Protein AF-A0A9W6WET8-F1 (afdb_monomer_lite)

pLDDT: mean 75.88, std 8.68, range [56.0, 91.88]

InterPro domains:
  IPR004841 Amino acid permease/SLC12A domain [PF00324] (2-51)
  IPR050524 Amino-acid permease-like [PTHR43341] (1-96)

Organism: Candida boidinii (NCBI:txid5477)

Secondary structure (DSSP, 8-state):
-HHHHHHHHHHHHS-TTS---HHHHHHHHTHHHHHHHHHHHHHHHH----SS--GGGS--STT-----HHHHHHHHHHHHHHHHHS-HHHHHHHHH-

Sequence (97 aa):
MVLILIAQFWVALFPIGGKPDPSTFFQAYLTVPVMIVFYILYFAIFREFKLLKRAEEIDITTDRRQFDIDLLEQEIAEEKALFASKPFYYRFYRLWC

Foldseek 3Di:
DVVVVVVQLVCLQDPVPDDGDPVSSCVSPVVVVVVVVVVVVCCVVVVCPPPDDPPVNDPPPPPDPPPPVVVVVVVVVVVVVVVVPDDPVVVVVVVVD

Radius of gyration: 30.79 Å; chains: 1; bounding box: 55×51×67 Å

Structure (mmCIF, N/CA/C/O backbone):
data_AF-A0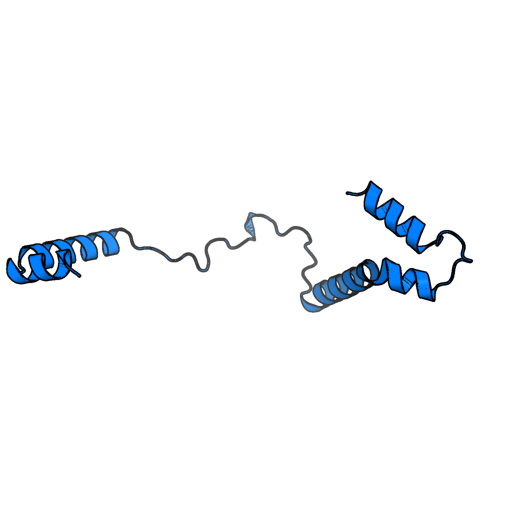A9W6WET8-F1
#
_entry.id   AF-A0A9W6WET8-F1
#
loop_
_atom_site.group_PDB
_atom_site.id
_atom_site.type_symbol
_atom_site.label_atom_id
_atom_site.label_alt_id
_atom_site.label_comp_id
_atom_site.label_asym_id
_atom_site.label_entity_id
_atom_site.label_seq_id
_atom_site.pdbx_PDB_ins_code
_atom_site.Cartn_x
_atom_site.Cartn_y
_atom_site.Cartn_z
_atom_site.occupancy
_atom_site.B_iso_or_equiv
_atom_site.auth_seq_id
_atom_site.auth_comp_id
_atom_site.auth_asym_id
_atom_site.auth_atom_id
_atom_site.pdbx_PDB_model_num
ATOM 1 N N . MET A 1 1 ? -4.425 -2.904 -15.361 1.00 58.22 1 MET A N 1
ATOM 2 C CA . MET A 1 1 ? -3.249 -2.854 -14.462 1.00 58.22 1 MET A CA 1
ATOM 3 C C . MET A 1 1 ? -2.129 -3.782 -14.919 1.00 58.22 1 MET A C 1
ATOM 5 O O . MET A 1 1 ? -1.047 -3.282 -15.177 1.00 58.22 1 MET A O 1
ATOM 9 N N . VAL A 1 2 ? -2.380 -5.078 -15.143 1.00 76.56 2 VAL A N 1
ATOM 10 C CA . VAL A 1 2 ? -1.347 -6.035 -15.611 1.00 76.56 2 VAL A CA 1
ATOM 11 C C . VAL A 1 2 ? -0.682 -5.626 -16.939 1.00 76.56 2 VAL A C 1
ATOM 13 O O . VAL A 1 2 ? 0.536 -5.659 -17.049 1.00 76.56 2 VAL A O 1
ATOM 16 N N . LEU A 1 3 ? -1.458 -5.154 -17.921 1.00 79.50 3 LEU A N 1
ATOM 17 C CA . LEU A 1 3 ? -0.925 -4.713 -19.222 1.00 79.50 3 LEU A CA 1
ATOM 18 C C . LEU A 1 3 ? 0.040 -3.519 -19.119 1.00 79.50 3 LEU A C 1
ATOM 20 O O . LEU A 1 3 ? 1.025 -3.457 -19.847 1.00 79.50 3 LEU A O 1
ATOM 24 N N . ILE A 1 4 ? -0.223 -2.592 -18.194 1.00 80.38 4 ILE A N 1
ATOM 25 C CA . ILE A 1 4 ? 0.612 -1.400 -17.986 1.00 80.38 4 ILE A CA 1
ATOM 26 C C . ILE A 1 4 ? 1.959 -1.803 -17.377 1.00 80.38 4 ILE A C 1
ATOM 28 O O . ILE A 1 4 ? 2.989 -1.286 -17.791 1.00 80.38 4 ILE A O 1
ATOM 32 N N . LEU A 1 5 ? 1.968 -2.777 -16.461 1.00 78.44 5 LEU A N 1
ATOM 33 C CA . LEU A 1 5 ? 3.203 -3.312 -15.876 1.00 78.44 5 LEU A CA 1
ATOM 34 C C . LEU A 1 5 ? 4.088 -3.992 -16.929 1.00 78.44 5 LEU A C 1
ATOM 36 O O . LEU A 1 5 ? 5.298 -3.787 -16.933 1.00 78.44 5 LEU A O 1
ATOM 40 N N . ILE A 1 6 ? 3.486 -4.747 -17.854 1.00 80.19 6 ILE A N 1
ATOM 41 C CA . ILE A 1 6 ? 4.210 -5.381 -18.967 1.00 80.19 6 ILE A CA 1
ATOM 42 C C . ILE A 1 6 ? 4.790 -4.317 -19.908 1.00 80.19 6 ILE A C 1
ATOM 44 O O . ILE A 1 6 ? 5.949 -4.410 -20.308 1.00 80.19 6 ILE A O 1
ATOM 48 N N . ALA A 1 7 ? 4.013 -3.278 -20.226 1.00 78.69 7 ALA A N 1
ATOM 49 C CA . ALA A 1 7 ? 4.485 -2.172 -21.054 1.00 78.69 7 ALA A CA 1
ATOM 50 C C . ALA A 1 7 ? 5.635 -1.402 -20.382 1.00 78.69 7 ALA A C 1
ATOM 52 O O . ALA A 1 7 ? 6.636 -1.105 -21.029 1.00 78.69 7 ALA A O 1
ATOM 53 N N . GLN A 1 8 ? 5.536 -1.130 -19.079 1.00 76.00 8 GLN A N 1
ATOM 54 C CA . GLN A 1 8 ? 6.577 -0.438 -18.320 1.00 76.00 8 GLN A CA 1
ATOM 55 C C . GLN A 1 8 ? 7.860 -1.269 -18.200 1.00 76.00 8 GLN A C 1
ATOM 57 O O . GLN A 1 8 ? 8.953 -0.719 -18.319 1.00 76.00 8 GLN A O 1
ATOM 62 N N . PHE A 1 9 ? 7.741 -2.591 -18.049 1.00 80.06 9 PHE A N 1
ATOM 63 C CA . PHE A 1 9 ? 8.880 -3.505 -18.125 1.00 80.06 9 PHE A CA 1
ATOM 64 C C . PHE A 1 9 ? 9.565 -3.445 -19.499 1.00 80.06 9 PHE A C 1
ATOM 66 O O . PHE A 1 9 ? 10.788 -3.352 -19.576 1.00 80.06 9 PHE A O 1
ATOM 73 N N . TRP A 1 10 ? 8.786 -3.438 -20.586 1.00 76.75 10 TRP A N 1
ATOM 74 C CA . TRP A 1 10 ? 9.326 -3.384 -21.946 1.00 76.75 10 TRP A CA 1
ATOM 75 C C . TRP A 1 10 ? 10.023 -2.056 -22.262 1.00 76.75 10 TRP A C 1
ATOM 77 O O . TRP A 1 10 ? 11.108 -2.058 -22.835 1.00 76.75 10 TRP A O 1
ATOM 87 N N . VAL A 1 11 ? 9.439 -0.927 -21.849 1.00 75.56 11 VAL A N 1
ATOM 88 C CA . VAL A 1 11 ? 10.030 0.411 -22.035 1.00 75.56 11 VAL A CA 1
ATOM 89 C C . VAL A 1 11 ? 11.308 0.582 -21.209 1.00 75.56 11 VAL A C 1
ATOM 91 O O . VAL A 1 11 ? 12.249 1.219 -21.673 1.00 75.56 11 VAL A O 1
ATOM 94 N N . ALA A 1 12 ? 11.373 -0.015 -20.015 1.00 73.69 12 ALA A N 1
ATOM 95 C CA . ALA A 1 12 ? 12.598 -0.029 -19.220 1.00 73.69 12 ALA A CA 1
ATOM 96 C C . ALA A 1 12 ? 13.701 -0.889 -19.864 1.00 73.69 12 ALA A C 1
ATOM 98 O O . ALA A 1 12 ? 14.877 -0.549 -19.752 1.00 73.69 12 ALA A O 1
ATOM 99 N N . LEU A 1 13 ? 13.342 -2.004 -20.517 1.00 74.94 13 LEU A N 1
ATOM 100 C CA . LEU A 1 13 ? 14.291 -2.925 -21.160 1.00 74.94 13 LEU A CA 1
ATOM 101 C C . LEU A 1 13 ? 14.812 -2.383 -22.503 1.00 74.94 13 LEU A C 1
ATOM 103 O O . LEU A 1 13 ? 15.992 -2.530 -22.818 1.00 74.94 13 LEU A O 1
ATOM 107 N N . PHE A 1 14 ? 13.934 -1.747 -23.282 1.00 76.88 14 PHE A N 1
ATOM 108 C CA . PHE A 1 14 ? 14.238 -1.152 -24.581 1.00 76.88 14 PHE A CA 1
ATOM 109 C C . PHE A 1 14 ? 13.882 0.339 -24.580 1.00 76.88 14 PHE A C 1
ATOM 111 O O . PHE A 1 14 ? 12.783 0.714 -25.006 1.00 76.88 14 PHE A O 1
ATOM 118 N N . PRO A 1 15 ? 14.802 1.210 -24.127 1.00 72.94 15 PRO A N 1
ATOM 119 C CA . PRO A 1 15 ? 14.596 2.646 -24.223 1.00 72.94 15 PRO A CA 1
ATOM 120 C C . PRO A 1 15 ? 14.487 3.063 -25.695 1.00 72.94 15 PRO A C 1
ATOM 122 O O . PRO A 1 15 ? 15.273 2.641 -26.548 1.00 72.94 15 PRO A O 1
ATOM 125 N N . ILE A 1 16 ? 13.501 3.907 -26.005 1.00 67.62 16 ILE A N 1
ATOM 126 C CA . ILE A 1 16 ? 13.239 4.356 -27.377 1.00 67.62 16 ILE A CA 1
ATOM 127 C C . ILE A 1 16 ? 14.435 5.194 -27.852 1.00 67.62 16 ILE A C 1
ATOM 129 O O . ILE A 1 16 ? 14.665 6.294 -27.358 1.00 67.62 16 ILE A O 1
ATOM 133 N N . GLY A 1 17 ? 15.199 4.662 -28.811 1.00 70.38 17 GLY A N 1
ATOM 134 C CA . GLY A 1 17 ? 16.364 5.330 -29.404 1.00 70.38 17 GLY A CA 1
ATOM 135 C C . GLY A 1 17 ? 17.723 5.009 -28.764 1.00 70.38 17 GLY A C 1
ATOM 136 O O . GLY A 1 17 ? 18.714 5.627 -29.147 1.00 70.38 17 GLY A O 1
ATOM 137 N N . GLY A 1 18 ? 17.803 4.053 -27.829 1.00 68.06 18 GLY A N 1
ATOM 138 C CA . GLY A 1 18 ? 19.047 3.675 -27.143 1.00 68.06 18 GLY A CA 1
ATOM 139 C C . GLY A 1 18 ? 19.383 2.182 -27.225 1.00 68.06 18 GLY A C 1
ATOM 140 O O . GLY A 1 18 ? 18.527 1.346 -27.510 1.00 68.06 18 GLY A O 1
ATOM 141 N N . LYS A 1 19 ? 20.649 1.835 -26.959 1.00 70.69 19 LYS A N 1
ATOM 142 C CA . LYS A 1 19 ? 21.052 0.442 -26.698 1.00 70.69 19 LYS A CA 1
ATOM 143 C C . LYS A 1 19 ? 20.567 0.038 -25.297 1.00 70.69 19 LYS A C 1
ATOM 145 O O . LYS A 1 19 ? 20.560 0.894 -24.415 1.00 70.69 19 LYS A O 1
ATOM 150 N N . PRO A 1 20 ? 20.190 -1.230 -25.072 1.00 69.06 20 PRO A N 1
ATOM 151 C CA . PRO A 1 20 ? 19.813 -1.700 -23.745 1.00 69.06 20 PRO A CA 1
ATOM 152 C C . PRO A 1 20 ? 21.011 -1.579 -22.792 1.00 69.06 20 PRO A C 1
ATOM 154 O O . PRO A 1 20 ? 22.029 -2.247 -22.981 1.00 69.06 20 PRO A O 1
ATOM 157 N N . ASP A 1 21 ? 20.892 -0.705 -21.792 1.00 76.50 21 ASP A N 1
ATOM 158 C CA . ASP A 1 21 ? 21.900 -0.483 -20.756 1.00 76.50 21 ASP A CA 1
ATOM 159 C C . ASP A 1 21 ? 21.316 -0.886 -19.387 1.00 76.50 21 ASP A C 1
ATOM 161 O O . ASP A 1 21 ? 20.284 -0.333 -18.979 1.00 76.50 21 ASP A O 1
ATOM 165 N N . PRO A 1 22 ? 21.950 -1.825 -18.656 1.00 71.81 22 PRO A N 1
ATOM 166 C CA . PRO A 1 22 ? 21.487 -2.261 -17.340 1.00 71.81 22 PRO A CA 1
ATOM 167 C C . PRO A 1 22 ? 21.272 -1.110 -16.353 1.00 71.81 22 PRO A C 1
ATOM 169 O O . PRO A 1 22 ? 20.345 -1.157 -15.547 1.00 71.81 22 PRO A O 1
ATOM 172 N N . SER A 1 23 ? 22.096 -0.062 -16.420 1.00 75.94 23 SER A N 1
ATOM 173 C CA . SER A 1 23 ? 21.996 1.089 -15.517 1.00 75.94 23 SER A CA 1
ATOM 174 C C . SER A 1 23 ? 20.664 1.829 -15.680 1.00 75.94 23 SER A C 1
ATOM 176 O O . SER A 1 23 ? 19.977 2.112 -14.697 1.00 75.94 23 SER A O 1
ATOM 178 N N . THR A 1 24 ? 20.253 2.059 -16.927 1.00 75.81 24 THR A N 1
ATOM 179 C CA . THR A 1 24 ? 18.993 2.733 -17.269 1.00 75.81 24 THR A CA 1
ATOM 180 C C . THR A 1 24 ? 17.768 1.881 -16.940 1.00 75.81 24 THR A C 1
ATOM 182 O O . THR A 1 24 ? 16.779 2.400 -16.419 1.00 75.81 24 THR A O 1
ATOM 185 N N . PHE A 1 25 ? 17.857 0.561 -17.139 1.00 77.94 25 PHE A N 1
ATOM 186 C CA . PHE A 1 25 ? 16.801 -0.384 -16.774 1.00 77.94 25 PHE A CA 1
ATOM 187 C C . PHE A 1 25 ? 16.519 -0.357 -15.269 1.00 77.94 25 PHE A C 1
ATOM 189 O O . PHE A 1 25 ? 15.370 -0.202 -14.850 1.00 77.94 25 PHE A O 1
ATOM 196 N N . PHE A 1 26 ? 17.565 -0.460 -14.441 1.00 75.50 26 PHE A N 1
ATOM 197 C CA . PHE A 1 26 ? 17.393 -0.441 -12.991 1.00 75.50 26 PHE A CA 1
ATOM 198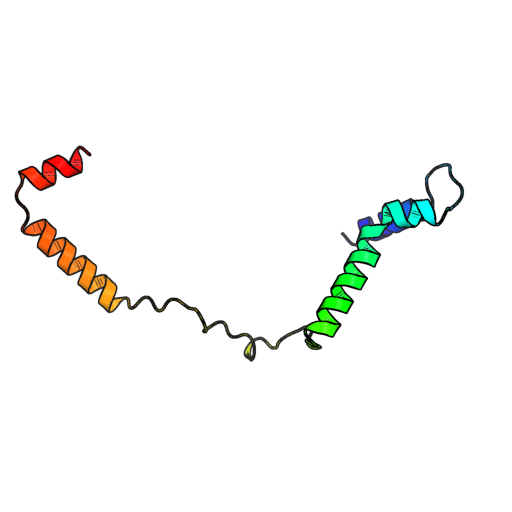 C C . PHE A 1 26 ? 16.934 0.920 -12.481 1.00 75.50 26 PHE A C 1
ATOM 200 O O . PHE A 1 26 ? 16.164 0.945 -11.534 1.00 75.50 26 PHE A O 1
ATOM 207 N N . GLN A 1 27 ? 17.318 2.036 -13.106 1.00 75.88 27 GLN A N 1
ATOM 208 C CA . GLN A 1 27 ? 16.782 3.352 -12.740 1.00 75.88 27 GLN A CA 1
ATOM 209 C C . GLN A 1 27 ? 15.281 3.480 -13.044 1.00 75.88 27 GLN A C 1
ATOM 211 O O . GLN A 1 27 ? 14.536 4.000 -12.217 1.00 75.88 27 GLN A O 1
ATOM 216 N N . ALA A 1 28 ? 14.820 2.976 -14.192 1.00 78.81 28 ALA A N 1
ATOM 217 C CA . ALA A 1 28 ? 13.414 3.056 -14.596 1.00 78.81 28 ALA A CA 1
ATOM 218 C C . ALA A 1 28 ? 12.508 2.023 -13.897 1.00 78.81 28 ALA A C 1
ATOM 220 O O . ALA A 1 28 ? 11.312 2.264 -13.723 1.00 78.81 28 ALA A O 1
ATOM 221 N N . TYR A 1 29 ? 13.061 0.873 -13.497 1.00 80.44 29 TYR A N 1
ATOM 222 C CA . TYR A 1 29 ? 12.313 -0.253 -12.928 1.00 80.44 29 TYR A CA 1
ATOM 223 C C . TYR A 1 29 ? 12.685 -0.565 -11.469 1.00 80.44 29 TYR A C 1
ATOM 225 O O . TYR A 1 29 ? 12.272 -1.600 -10.956 1.00 80.44 29 TYR A O 1
ATOM 233 N N . LEU A 1 30 ? 13.426 0.315 -10.775 1.00 81.19 30 LEU A N 1
ATOM 234 C CA . LEU A 1 30 ? 13.964 0.092 -9.418 1.00 81.19 30 LEU A CA 1
ATOM 235 C C . LEU A 1 30 ? 12.896 -0.291 -8.386 1.00 81.19 30 LEU A C 1
ATOM 237 O O . LEU A 1 30 ? 13.152 -1.053 -7.456 1.00 81.19 30 LEU A O 1
ATOM 241 N N . THR A 1 31 ? 11.691 0.254 -8.536 1.00 81.81 31 THR A N 1
ATOM 242 C CA . THR A 1 31 ? 10.612 0.115 -7.557 1.00 81.81 31 THR A CA 1
ATOM 243 C C . THR A 1 31 ? 10.222 -1.344 -7.326 1.00 81.81 31 THR A C 1
ATOM 245 O O . THR A 1 31 ? 9.971 -1.733 -6.189 1.00 81.81 31 THR A O 1
ATOM 248 N N . VAL A 1 32 ? 10.215 -2.169 -8.376 1.00 83.88 32 VAL A N 1
ATOM 249 C CA . VAL A 1 32 ? 9.815 -3.583 -8.304 1.00 83.88 32 VAL A CA 1
ATOM 250 C C . VAL A 1 32 ? 10.823 -4.457 -7.540 1.00 83.88 32 VAL A C 1
ATOM 252 O O . VAL A 1 32 ? 10.407 -5.098 -6.574 1.00 83.88 32 VAL A O 1
ATOM 255 N N . PRO A 1 33 ? 12.128 -4.499 -7.882 1.00 83.69 33 PRO A N 1
ATOM 256 C CA . PRO A 1 33 ? 13.107 -5.263 -7.116 1.00 83.69 33 PRO A CA 1
ATOM 257 C C . PRO A 1 33 ? 13.230 -4.757 -5.677 1.00 83.69 33 PRO A C 1
ATOM 259 O O . PRO A 1 33 ? 13.347 -5.570 -4.765 1.00 83.69 33 PRO A O 1
ATOM 262 N N . VAL A 1 34 ? 13.120 -3.445 -5.443 1.00 88.12 34 VAL A N 1
ATOM 263 C CA . VAL A 1 34 ? 13.113 -2.887 -4.083 1.00 88.12 34 VAL A CA 1
ATOM 264 C C . VAL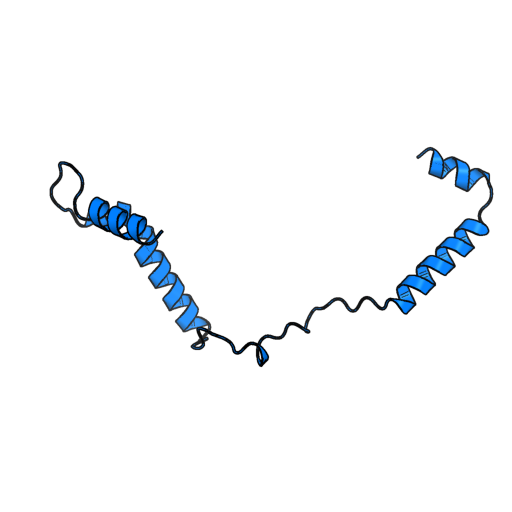 A 1 34 ? 11.902 -3.381 -3.287 1.00 88.12 34 VAL A C 1
ATOM 266 O O . VAL A 1 34 ? 12.076 -3.863 -2.169 1.00 88.12 34 VAL A O 1
ATOM 269 N N . MET A 1 35 ? 10.694 -3.350 -3.862 1.00 88.69 35 MET A N 1
ATOM 270 C CA . MET A 1 35 ? 9.500 -3.922 -3.224 1.00 88.69 35 MET A CA 1
ATOM 271 C C . MET A 1 35 ? 9.678 -5.404 -2.892 1.00 88.69 35 MET A C 1
ATOM 273 O O . MET A 1 35 ? 9.339 -5.817 -1.788 1.00 88.69 35 MET A O 1
ATOM 277 N N . ILE A 1 36 ? 10.216 -6.197 -3.823 1.00 88.06 36 ILE A N 1
ATOM 278 C CA . ILE A 1 36 ? 10.444 -7.633 -3.614 1.00 88.06 36 ILE A CA 1
ATOM 279 C C . ILE A 1 36 ? 11.415 -7.857 -2.451 1.00 88.06 36 ILE A C 1
ATOM 281 O O . ILE A 1 36 ? 11.145 -8.687 -1.588 1.00 88.06 36 ILE A O 1
ATOM 285 N N . VAL A 1 37 ? 12.512 -7.098 -2.384 1.00 91.88 37 VAL A N 1
ATOM 286 C CA . VAL A 1 37 ? 13.484 -7.198 -1.286 1.00 91.88 37 VAL A CA 1
ATOM 287 C C . VAL A 1 37 ? 12.839 -6.845 0.051 1.00 91.88 37 VAL A C 1
ATOM 289 O O . VAL A 1 37 ? 12.955 -7.619 0.998 1.00 91.88 37 VAL A O 1
ATOM 292 N N . PHE A 1 38 ? 12.115 -5.727 0.137 1.00 89.06 38 PHE A N 1
ATOM 293 C CA . PHE A 1 38 ? 11.417 -5.352 1.370 1.00 89.06 38 PHE A CA 1
ATOM 294 C C . PHE A 1 38 ? 10.349 -6.370 1.770 1.00 89.06 38 PHE A C 1
ATOM 296 O O . PHE A 1 38 ? 10.206 -6.666 2.954 1.00 89.06 38 PHE A O 1
ATOM 303 N N . TYR A 1 39 ? 9.645 -6.949 0.799 1.00 85.88 39 TYR A N 1
ATOM 304 C CA . TYR A 1 39 ? 8.663 -7.995 1.043 1.00 85.88 39 TYR A CA 1
ATOM 305 C C . TYR A 1 39 ? 9.311 -9.268 1.598 1.00 85.88 39 TYR A C 1
ATOM 307 O O . TYR A 1 39 ? 8.832 -9.826 2.583 1.00 85.88 39 TYR A O 1
ATOM 315 N N . ILE A 1 40 ? 10.437 -9.700 1.025 1.00 87.06 40 ILE A N 1
ATOM 316 C CA . ILE A 1 40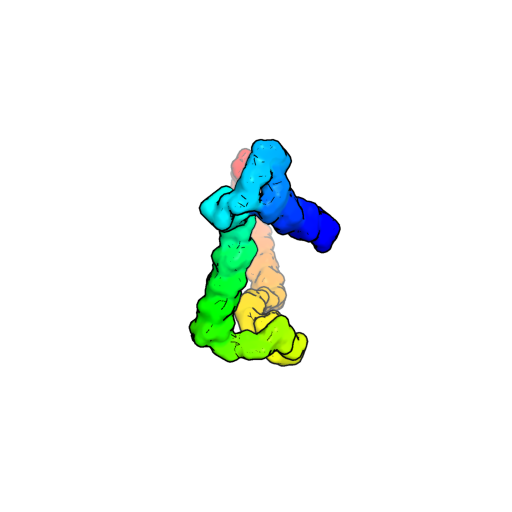 ? 11.201 -10.853 1.517 1.00 87.06 40 ILE A CA 1
ATOM 317 C C . ILE A 1 40 ? 11.779 -10.573 2.908 1.00 87.06 40 ILE A C 1
ATOM 319 O O . ILE A 1 40 ? 11.731 -11.451 3.764 1.00 87.06 40 ILE A O 1
ATOM 323 N N . LEU A 1 41 ? 12.293 -9.367 3.164 1.00 88.81 41 LEU A N 1
ATOM 324 C CA . LEU A 1 41 ? 12.794 -8.977 4.486 1.00 88.81 41 LEU A CA 1
ATOM 325 C C . LEU A 1 41 ? 11.681 -8.996 5.533 1.00 88.81 41 LEU A C 1
ATOM 327 O O . LEU A 1 41 ? 11.856 -9.583 6.597 1.00 88.81 41 LEU A O 1
ATOM 331 N N . TYR A 1 42 ? 10.526 -8.413 5.217 1.00 85.19 42 TYR A N 1
ATOM 332 C CA . TYR A 1 42 ? 9.339 -8.495 6.061 1.00 85.19 42 TYR A CA 1
ATOM 333 C C . TYR A 1 42 ? 8.975 -9.959 6.341 1.00 85.19 42 TYR A C 1
ATOM 335 O O . TYR A 1 42 ? 8.849 -10.368 7.493 1.00 85.19 42 TYR A O 1
ATOM 343 N N . PHE A 1 43 ? 8.908 -10.782 5.299 1.00 82.94 43 PHE A N 1
ATOM 344 C CA . PHE A 1 43 ? 8.590 -12.198 5.425 1.00 82.94 43 PHE A CA 1
ATOM 345 C C . PHE A 1 43 ? 9.605 -12.963 6.291 1.00 82.94 43 PHE A C 1
ATOM 347 O O . PHE A 1 43 ? 9.222 -13.791 7.118 1.00 82.94 43 PHE A O 1
ATOM 354 N N . ALA A 1 44 ? 10.897 -12.661 6.153 1.00 84.62 44 ALA A N 1
ATOM 355 C CA . ALA A 1 44 ? 11.969 -13.285 6.922 1.00 84.62 44 ALA A CA 1
ATOM 356 C C . ALA A 1 44 ? 11.947 -12.880 8.405 1.00 84.62 44 ALA A C 1
ATOM 358 O O . ALA A 1 44 ? 12.176 -13.728 9.267 1.00 84.62 44 ALA A O 1
ATOM 359 N N . ILE A 1 45 ? 11.652 -11.611 8.707 1.00 83.94 45 ILE A N 1
ATOM 360 C CA . ILE A 1 45 ? 11.609 -11.080 10.078 1.00 83.94 45 ILE A CA 1
ATOM 361 C C . ILE A 1 45 ? 10.359 -11.568 10.809 1.00 83.94 45 ILE A C 1
ATOM 363 O O . ILE A 1 45 ? 10.452 -12.095 11.916 1.00 83.94 45 ILE A O 1
ATOM 367 N N . PHE A 1 46 ? 9.189 -11.409 10.193 1.00 77.81 46 PHE A N 1
ATOM 368 C CA . PHE A 1 46 ? 7.916 -11.715 10.840 1.00 77.81 46 PHE A CA 1
ATOM 369 C C . PHE A 1 46 ? 7.577 -13.207 10.790 1.00 77.81 46 PHE A C 1
ATOM 371 O O . PHE A 1 46 ? 6.705 -13.654 11.531 1.00 77.81 46 PHE A O 1
ATOM 378 N N . ARG A 1 47 ? 8.276 -13.995 9.952 1.00 65.88 47 ARG A N 1
ATOM 379 C CA . ARG A 1 47 ? 8.060 -15.445 9.759 1.00 65.88 47 ARG A CA 1
ATOM 380 C C . ARG A 1 47 ? 6.579 -15.786 9.559 1.00 65.88 47 ARG A C 1
ATOM 382 O O . ARG A 1 47 ? 6.140 -16.897 9.854 1.00 65.88 47 ARG A O 1
ATOM 389 N N . GLU A 1 48 ? 5.797 -14.841 9.045 1.00 63.25 48 GLU A N 1
ATOM 390 C CA . GLU A 1 48 ? 4.391 -15.042 8.733 1.00 63.25 48 GLU A CA 1
ATOM 391 C C . GLU A 1 48 ? 4.301 -15.737 7.372 1.00 63.25 48 GLU A C 1
ATOM 393 O O . GLU A 1 48 ? 4.026 -15.133 6.342 1.00 63.25 48 GLU A O 1
ATOM 398 N N . PHE A 1 49 ? 4.549 -17.051 7.371 1.00 62.34 49 PHE A N 1
ATOM 399 C CA . PHE A 1 49 ? 4.470 -17.902 6.175 1.00 62.34 49 PHE A CA 1
ATOM 400 C C . PHE A 1 49 ? 3.045 -18.039 5.613 1.00 62.34 49 PHE A C 1
ATOM 402 O O . PHE A 1 49 ? 2.846 -18.609 4.540 1.00 62.34 49 PHE A O 1
ATOM 409 N N . LYS A 1 50 ? 2.038 -17.525 6.326 1.00 60.94 50 LYS A N 1
ATOM 410 C CA . LYS A 1 50 ? 0.637 -17.565 5.917 1.00 60.94 50 LYS A CA 1
ATOM 411 C C . LYS A 1 50 ? 0.278 -16.274 5.173 1.00 60.94 50 LYS A C 1
ATOM 413 O O . LYS A 1 50 ? -0.173 -15.314 5.783 1.00 60.94 50 LYS A O 1
ATOM 418 N N . LEU A 1 51 ? 0.404 -16.291 3.842 1.00 60.59 51 LEU A N 1
ATOM 419 C CA . LEU A 1 51 ? -0.146 -15.263 2.932 1.00 60.59 51 LEU A CA 1
ATOM 420 C C . LEU A 1 51 ? -1.651 -15.005 3.151 1.00 60.59 51 LEU A C 1
ATOM 422 O O . LEU A 1 51 ? -2.163 -13.942 2.817 1.00 60.59 51 LEU A O 1
ATOM 426 N N . LEU A 1 52 ? -2.355 -15.992 3.708 1.00 58.22 52 LEU A N 1
ATOM 427 C CA . LEU A 1 52 ? -3.765 -15.942 4.067 1.00 58.22 52 LEU A CA 1
ATOM 428 C C . LEU A 1 52 ? -3.901 -16.439 5.509 1.00 58.22 52 LEU A C 1
ATOM 430 O O . LEU A 1 52 ? -3.872 -17.646 5.761 1.00 58.22 52 LEU A O 1
ATOM 434 N N . LYS A 1 53 ? -4.040 -15.521 6.470 1.00 63.62 53 LYS A N 1
ATOM 435 C CA . LYS A 1 53 ? -4.529 -15.884 7.807 1.00 63.62 53 LYS A CA 1
ATOM 436 C C . LYS A 1 53 ? -5.984 -16.333 7.652 1.00 63.62 53 LYS A C 1
ATOM 438 O O . LYS A 1 53 ? -6.769 -15.646 6.997 1.00 63.62 53 LYS A O 1
ATOM 443 N N . ARG A 1 54 ? -6.347 -17.505 8.191 1.00 64.06 54 ARG A N 1
ATOM 444 C CA . ARG A 1 54 ? -7.755 -17.948 8.208 1.00 64.06 54 ARG A CA 1
ATOM 445 C C . ARG A 1 54 ? -8.579 -16.869 8.907 1.00 64.06 54 ARG A C 1
ATOM 447 O O . ARG A 1 54 ? -8.123 -16.331 9.908 1.00 64.06 54 ARG A O 1
ATOM 454 N N . ALA A 1 55 ? -9.783 -16.585 8.409 1.00 64.25 55 ALA A N 1
ATOM 455 C CA . ALA A 1 55 ? -10.661 -15.567 8.993 1.00 64.25 55 ALA A CA 1
ATOM 456 C C . ALA A 1 55 ? -10.925 -15.797 10.496 1.00 64.25 55 ALA A C 1
ATOM 458 O O . ALA A 1 55 ? -11.072 -14.841 11.243 1.00 64.25 55 ALA A O 1
ATOM 459 N N . GLU A 1 56 ? -10.909 -17.057 10.941 1.00 67.81 56 GLU A N 1
ATOM 460 C CA . GLU A 1 56 ? -11.034 -17.454 12.352 1.00 67.81 56 GLU A CA 1
ATOM 461 C C . GLU A 1 56 ? -9.816 -17.092 13.226 1.00 67.81 56 GLU A C 1
ATOM 463 O O . GLU A 1 56 ? -9.954 -16.979 14.436 1.00 67.81 56 GLU A O 1
ATOM 468 N N . GLU A 1 57 ? -8.626 -16.917 12.641 1.00 67.31 57 GLU A N 1
ATOM 469 C CA . GLU A 1 57 ? -7.390 -16.544 13.354 1.00 67.31 57 GLU A CA 1
ATOM 470 C C . GLU A 1 57 ? -7.209 -15.014 13.435 1.00 67.31 57 GLU A C 1
ATOM 472 O O . GLU A 1 57 ? -6.273 -14.532 14.074 1.00 67.31 57 GLU A O 1
ATOM 477 N N . ILE A 1 58 ? -8.069 -14.239 12.763 1.00 68.56 58 ILE A N 1
ATOM 478 C CA . ILE A 1 58 ? -8.014 -12.777 12.764 1.00 68.56 58 I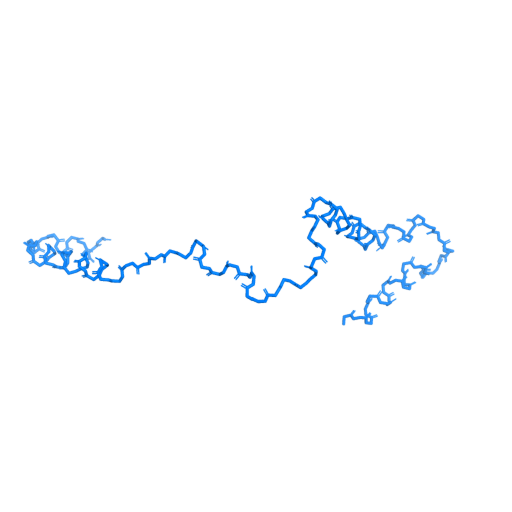LE A CA 1
ATOM 479 C C . ILE A 1 58 ? -8.800 -12.276 13.974 1.00 68.56 58 ILE A C 1
ATOM 481 O O . ILE A 1 58 ? -10.031 -12.245 13.973 1.00 68.56 58 ILE A O 1
ATOM 485 N N . ASP A 1 59 ? -8.070 -11.871 15.009 1.00 66.81 59 ASP A N 1
ATOM 486 C CA . ASP A 1 59 ? -8.649 -11.259 16.197 1.00 66.81 59 ASP A CA 1
ATOM 487 C C . ASP A 1 59 ? -9.206 -9.865 15.867 1.00 66.81 59 ASP A C 1
ATOM 489 O O . ASP A 1 59 ? -8.499 -8.861 15.849 1.00 66.81 59 ASP A O 1
ATOM 493 N N . ILE A 1 60 ? -10.503 -9.827 15.565 1.00 67.00 60 ILE A N 1
ATOM 494 C CA . ILE A 1 60 ? -11.301 -8.608 15.378 1.00 67.00 60 ILE A CA 1
ATOM 495 C C . ILE A 1 60 ? -11.943 -8.133 16.689 1.00 67.00 60 ILE A C 1
ATOM 497 O O . ILE A 1 60 ? -12.857 -7.307 16.660 1.00 67.00 60 ILE A O 1
ATOM 501 N N . THR A 1 61 ? -11.593 -8.735 17.825 1.00 65.69 61 THR A N 1
ATOM 502 C CA . THR A 1 61 ? -12.249 -8.514 19.122 1.00 65.69 61 THR A CA 1
ATOM 503 C C . THR A 1 61 ? -11.367 -7.768 20.111 1.00 65.69 61 THR A C 1
ATOM 505 O O . THR A 1 61 ? -11.891 -6.951 20.868 1.00 65.69 61 THR A O 1
ATOM 508 N N . THR A 1 62 ? -10.052 -7.976 20.064 1.00 62.75 62 THR A N 1
ATOM 509 C CA . THR A 1 62 ? -9.088 -7.196 20.842 1.00 62.75 62 THR A CA 1
ATOM 510 C C . THR A 1 62 ? -9.085 -5.742 20.375 1.00 62.75 62 THR A C 1
ATOM 512 O O . THR A 1 62 ? -9.068 -5.462 19.180 1.00 62.75 62 THR A O 1
ATOM 515 N N . ASP A 1 63 ? -9.132 -4.821 21.338 1.00 61.03 63 ASP A N 1
ATOM 516 C CA . ASP A 1 63 ? -9.204 -3.362 21.148 1.00 61.03 63 ASP A CA 1
ATOM 517 C C . ASP A 1 63 ? -10.546 -2.802 20.641 1.00 61.03 63 ASP A C 1
ATOM 519 O O . ASP A 1 63 ? -10.679 -1.600 20.396 1.00 61.03 63 ASP A O 1
ATOM 523 N N . ARG A 1 64 ? -11.615 -3.613 20.568 1.00 63.75 64 ARG A N 1
ATOM 524 C CA . ARG A 1 64 ? -12.946 -2.998 20.492 1.00 63.75 64 ARG A CA 1
ATOM 525 C C . ARG A 1 64 ? -13.186 -2.222 21.776 1.00 63.75 64 ARG A C 1
ATOM 527 O O . ARG A 1 64 ? -13.277 -2.805 22.854 1.00 63.75 64 ARG A O 1
ATOM 534 N N . ARG A 1 65 ? -13.353 -0.907 21.646 1.00 63.00 65 ARG A N 1
ATOM 535 C CA . ARG A 1 65 ? -13.902 -0.074 22.713 1.00 63.00 65 ARG A CA 1
ATOM 536 C C . ARG A 1 65 ? -15.288 -0.629 23.054 1.00 63.00 65 ARG A C 1
ATOM 538 O O . ARG A 1 65 ? -16.228 -0.445 22.283 1.00 63.00 65 ARG A O 1
ATOM 545 N N . GLN A 1 66 ? -15.392 -1.367 24.158 1.00 62.28 66 GLN A N 1
ATOM 546 C CA . GLN A 1 66 ? -16.673 -1.738 24.747 1.00 62.28 66 GLN A CA 1
ATOM 547 C C . GLN A 1 66 ? -17.327 -0.435 25.199 1.00 62.28 66 GLN A C 1
ATOM 549 O O . GLN A 1 66 ? -17.008 0.103 26.254 1.00 62.28 66 GLN A O 1
ATOM 554 N N . PHE A 1 67 ? -18.166 0.135 24.341 1.00 59.53 67 PHE A N 1
ATOM 555 C CA . PHE A 1 67 ? -19.094 1.163 24.771 1.00 59.53 67 PHE A CA 1
ATOM 556 C C . PHE A 1 67 ? -20.167 0.441 25.575 1.00 59.53 67 PHE A C 1
ATOM 558 O O . PHE A 1 67 ? -21.003 -0.258 25.004 1.00 59.53 67 PHE A O 1
ATOM 565 N N . ASP A 1 68 ? -20.075 0.542 26.895 1.00 69.31 68 ASP A N 1
ATOM 566 C CA . ASP A 1 68 ? -21.152 0.138 27.784 1.00 69.31 68 ASP A CA 1
ATOM 567 C C . ASP A 1 68 ? -22.313 1.117 27.560 1.00 69.31 68 ASP A C 1
ATOM 569 O O . ASP A 1 68 ? -22.282 2.270 27.996 1.00 69.31 68 ASP A O 1
ATOM 573 N N . ILE A 1 69 ? -23.271 0.697 26.730 1.00 74.31 69 ILE A N 1
ATOM 574 C CA . ILE A 1 69 ? -24.387 1.543 26.294 1.00 74.31 69 ILE A CA 1
ATOM 575 C C . ILE A 1 69 ? -25.271 1.902 27.489 1.00 74.31 69 ILE A C 1
ATOM 577 O O . ILE A 1 69 ? -25.763 3.026 27.555 1.00 74.31 69 ILE A O 1
ATOM 581 N N . ASP A 1 70 ? -25.384 1.001 28.465 1.00 76.88 70 ASP A N 1
ATOM 582 C CA . ASP A 1 70 ? -26.172 1.227 29.672 1.00 76.88 70 ASP A CA 1
ATOM 583 C C . ASP A 1 70 ? -25.534 2.323 30.545 1.00 76.88 70 ASP A C 1
ATOM 585 O O . ASP A 1 70 ? -26.233 3.207 31.044 1.00 76.88 70 ASP A O 1
ATOM 589 N N . LEU A 1 71 ? -24.201 2.327 30.673 1.00 81.25 71 LEU A N 1
ATOM 590 C CA . LEU A 1 71 ? -23.456 3.382 31.377 1.00 81.25 71 LEU A CA 1
ATOM 591 C C . LEU A 1 71 ? -23.595 4.745 30.682 1.00 81.25 71 LEU A C 1
ATOM 593 O O . LEU A 1 71 ? -23.843 5.754 31.340 1.00 81.25 71 LEU A O 1
ATOM 597 N N . LEU A 1 72 ? -23.505 4.778 29.350 1.00 80.56 72 LEU A N 1
ATOM 598 C CA . LEU A 1 72 ? -23.686 6.008 28.573 1.00 80.56 72 LEU A CA 1
ATOM 599 C C . LEU A 1 72 ? -25.102 6.581 28.705 1.00 80.56 72 LEU A C 1
ATOM 601 O O . LEU A 1 72 ? -25.275 7.796 28.810 1.00 80.56 72 LEU A O 1
ATOM 605 N N . GLU A 1 73 ? -26.130 5.730 28.689 1.00 84.62 73 GLU A N 1
ATOM 606 C CA . GLU A 1 73 ? -27.512 6.175 28.877 1.00 84.62 73 GLU A CA 1
ATOM 607 C C . GLU A 1 73 ? -27.743 6.742 30.282 1.00 84.62 73 GLU A C 1
ATOM 609 O O . GLU A 1 73 ? -28.441 7.753 30.421 1.00 84.62 73 GLU A O 1
ATOM 614 N N . GLN A 1 74 ? -27.118 6.148 31.304 1.00 85.50 74 GLN A N 1
ATOM 615 C CA . GLN A 1 74 ? -27.149 6.655 32.677 1.00 85.50 74 GLN A CA 1
ATOM 616 C C . GLN A 1 74 ? -26.472 8.025 32.790 1.00 85.50 74 GLN A C 1
ATOM 618 O O . GLN A 1 74 ? -27.100 8.963 33.283 1.00 85.50 74 GLN A O 1
ATOM 623 N N . GLU A 1 75 ? -25.261 8.191 32.251 1.00 84.38 75 GLU A N 1
ATOM 624 C CA . GLU A 1 75 ? -24.546 9.477 32.247 1.00 84.38 75 GLU A CA 1
ATOM 625 C C . GLU A 1 75 ? -25.365 10.577 31.547 1.00 84.38 75 GLU A C 1
ATOM 627 O O . GLU A 1 75 ? -25.536 11.677 32.077 1.00 84.38 75 GLU A O 1
ATOM 632 N N . ILE A 1 76 ? -25.971 10.273 30.393 1.00 86.56 76 ILE A N 1
ATOM 633 C CA . ILE A 1 76 ? -26.821 11.220 29.653 1.00 86.56 76 ILE A CA 1
ATOM 634 C C . ILE A 1 76 ? -28.084 11.584 30.448 1.00 86.56 76 ILE A C 1
ATOM 636 O O . ILE A 1 76 ? -28.545 12.732 30.400 1.00 86.56 76 ILE A O 1
ATOM 640 N N . ALA A 1 77 ? -28.694 10.622 31.144 1.00 86.56 77 ALA A N 1
ATOM 641 C CA . ALA A 1 77 ? -29.872 10.865 31.970 1.00 86.56 77 ALA A CA 1
ATOM 642 C C . ALA A 1 77 ? -29.538 11.756 33.179 1.00 86.56 77 ALA A C 1
ATOM 644 O O . ALA A 1 77 ? -30.284 12.697 33.471 1.00 86.56 77 ALA A O 1
ATOM 645 N N . GLU A 1 78 ? -28.398 11.517 33.826 1.00 86.19 78 GLU A N 1
ATOM 646 C CA . GLU A 1 78 ? -27.888 12.324 34.936 1.00 86.19 78 GLU A CA 1
ATOM 647 C C . GLU A 1 78 ? -27.545 13.746 34.493 1.00 86.19 78 GLU A C 1
ATOM 649 O O . GLU A 1 78 ? -27.983 14.713 35.124 1.00 86.19 78 GLU A O 1
ATOM 654 N N . GLU A 1 79 ? -26.856 13.907 33.361 1.00 82.88 79 GLU A N 1
ATOM 655 C CA . GLU A 1 79 ? -26.568 15.218 32.784 1.00 82.88 79 GLU A CA 1
ATOM 656 C C . GLU A 1 79 ? -27.855 15.988 32.480 1.00 82.88 79 GLU A C 1
ATOM 658 O O . GLU A 1 79 ? -27.983 17.159 32.847 1.00 82.88 79 GLU A O 1
ATOM 663 N N . LYS A 1 80 ? -28.852 15.343 31.859 1.00 84.44 80 LYS A N 1
ATOM 664 C CA . LYS A 1 80 ? -30.159 15.959 31.573 1.00 84.44 80 LYS A CA 1
ATOM 665 C C . LYS A 1 80 ? -30.888 16.376 32.850 1.00 84.44 80 LYS A C 1
ATOM 667 O O . LYS A 1 80 ? -31.451 17.472 32.878 1.00 84.44 80 LYS A O 1
ATOM 672 N N . ALA A 1 81 ? -30.854 15.561 33.904 1.00 84.44 81 ALA A N 1
ATOM 673 C CA . ALA A 1 81 ? -31.443 15.895 35.201 1.00 84.44 81 ALA A CA 1
ATOM 674 C C . ALA A 1 81 ? -30.718 17.077 35.871 1.00 84.44 81 ALA A C 1
ATOM 676 O O . ALA A 1 81 ? -31.357 18.001 36.381 1.00 84.44 81 ALA A O 1
ATOM 677 N N . LEU A 1 82 ? -29.387 17.107 35.791 1.00 83.31 82 LEU A N 1
ATOM 678 C CA . LEU A 1 82 ? -28.547 18.190 36.298 1.00 83.31 82 LEU A CA 1
ATOM 679 C C . LEU A 1 82 ? -28.775 19.484 35.496 1.00 83.31 82 LEU A C 1
ATOM 681 O O . LEU A 1 82 ? -28.856 20.572 36.057 1.00 83.31 82 LEU A O 1
ATOM 685 N N . PHE A 1 83 ? -28.974 19.408 34.181 1.00 74.81 83 PHE A N 1
ATOM 686 C CA . PHE A 1 83 ? -29.363 20.568 33.374 1.00 74.81 83 PHE A CA 1
ATOM 687 C C . PHE A 1 83 ? -30.796 21.040 33.660 1.00 74.81 83 PHE A C 1
ATOM 689 O O . PHE A 1 83 ? -31.058 22.250 33.634 1.00 74.81 83 PHE A O 1
ATOM 696 N N . ALA A 1 84 ? -31.715 20.123 33.970 1.00 79.88 84 ALA A N 1
ATOM 697 C CA . ALA A 1 84 ? -33.086 20.446 34.352 1.00 79.88 84 ALA A CA 1
ATOM 698 C C . ALA A 1 84 ? -33.160 21.170 35.708 1.00 79.88 84 ALA A C 1
ATOM 700 O O . ALA A 1 84 ? -34.004 22.053 35.869 1.00 79.88 84 ALA A O 1
ATOM 701 N N . SER A 1 85 ? -32.245 20.882 36.637 1.00 79.44 85 SER A N 1
ATOM 702 C CA . SER A 1 85 ? -32.154 21.571 37.931 1.00 79.44 85 SER A CA 1
ATOM 703 C C . SER A 1 85 ? -31.420 22.919 37.872 1.00 79.44 85 SER A C 1
ATOM 705 O O . SER A 1 85 ? -31.532 23.717 38.804 1.00 79.44 85 SER A O 1
ATOM 707 N N . LYS A 1 86 ? -30.710 23.231 36.775 1.00 81.81 86 LYS A N 1
ATOM 708 C CA . LYS A 1 86 ? -30.005 24.516 36.628 1.00 81.81 86 LYS A CA 1
ATOM 709 C C . LYS A 1 86 ? -30.953 25.699 36.344 1.00 81.81 86 LYS A C 1
ATOM 711 O O . LYS A 1 86 ? -31.871 25.573 35.526 1.00 81.81 86 LYS A O 1
ATOM 716 N N . PRO A 1 87 ? -30.682 26.875 36.944 1.00 84.44 87 PRO A N 1
ATOM 717 C CA . PRO A 1 87 ? -31.498 28.083 36.817 1.00 84.44 87 PRO A CA 1
ATOM 718 C C . PRO A 1 87 ? -31.468 28.715 35.413 1.00 84.44 87 PRO A C 1
ATOM 720 O O . PRO A 1 87 ? -30.533 28.533 34.631 1.00 84.44 87 PRO A O 1
ATOM 723 N N . PHE A 1 88 ? -32.506 29.503 35.106 1.00 78.56 88 PHE A N 1
ATOM 724 C CA . PHE A 1 88 ? -32.793 30.041 33.767 1.00 78.56 88 PHE A CA 1
ATOM 725 C C . PHE A 1 88 ? -31.652 30.886 33.164 1.00 78.56 88 PHE A C 1
ATOM 727 O O . PHE A 1 88 ? -31.382 30.776 31.968 1.00 78.56 88 PHE A O 1
ATOM 734 N N . TYR A 1 89 ? -30.918 31.658 33.979 1.00 78.50 89 TYR A N 1
ATOM 735 C CA . TYR A 1 89 ? -29.803 32.495 33.505 1.00 78.50 89 TYR A CA 1
ATOM 736 C C . TYR A 1 89 ? -28.637 31.674 32.923 1.00 78.50 89 TYR A C 1
ATOM 738 O O . TYR A 1 89 ? -28.021 32.084 31.942 1.00 78.50 89 TYR A O 1
ATOM 746 N N . TYR A 1 90 ? -28.368 30.482 33.472 1.00 79.81 90 TYR A N 1
ATOM 747 C CA . TYR A 1 90 ? -27.320 29.584 32.975 1.00 79.81 90 TYR A CA 1
ATOM 748 C C . TYR A 1 90 ? -27.700 28.971 31.618 1.00 79.81 90 TYR A C 1
ATOM 750 O O . TYR A 1 90 ? -26.843 28.761 30.761 1.00 79.81 90 TYR A O 1
ATOM 758 N N . ARG A 1 91 ? -28.999 28.720 31.397 1.00 76.62 91 ARG A N 1
ATOM 759 C CA . ARG A 1 91 ? -29.517 28.219 30.114 1.00 76.62 91 ARG A CA 1
ATOM 760 C C . ARG A 1 91 ? -29.414 29.270 29.014 1.00 76.62 91 ARG A C 1
ATOM 762 O O . ARG A 1 91 ? -29.047 28.926 27.898 1.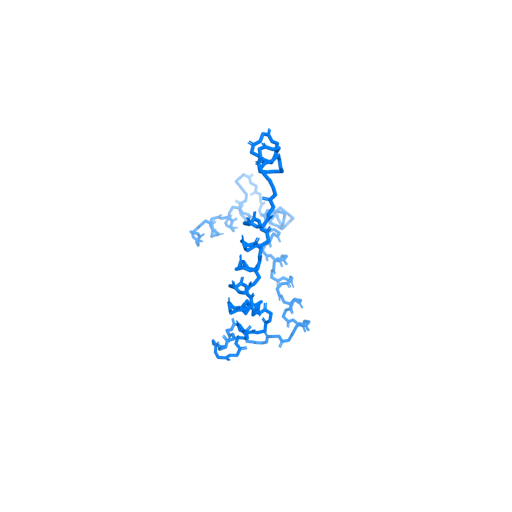00 76.62 91 ARG A O 1
ATOM 769 N N . PHE A 1 92 ? -29.706 30.529 29.343 1.00 82.19 92 PHE A N 1
ATOM 770 C CA . PHE A 1 92 ? -29.630 31.639 28.393 1.00 82.19 92 PHE A CA 1
ATOM 771 C C . PHE A 1 92 ? -28.179 31.959 27.997 1.00 82.19 92 PHE A C 1
ATOM 773 O O . PHE A 1 92 ? -27.898 32.131 26.817 1.00 82.19 92 PHE A O 1
ATOM 780 N N . TYR A 1 93 ? -27.243 31.948 28.957 1.00 83.06 93 TYR A N 1
ATOM 781 C CA . TYR A 1 93 ? -25.813 32.180 28.705 1.00 83.06 93 TYR A CA 1
ATOM 782 C C . TYR A 1 93 ? -25.203 31.183 27.701 1.00 83.06 93 TYR A C 1
ATOM 784 O O . TYR A 1 93 ? -24.532 31.601 26.766 1.00 83.06 93 TYR A O 1
ATOM 792 N N . ARG A 1 94 ? -25.493 29.881 27.841 1.00 73.62 94 ARG A N 1
ATOM 793 C CA . ARG A 1 94 ? -24.997 28.819 26.939 1.00 73.62 94 ARG A CA 1
ATOM 794 C C . ARG A 1 94 ? -25.691 28.781 25.572 1.00 73.62 94 ARG A C 1
ATOM 796 O O . ARG A 1 94 ? -25.191 28.188 24.632 1.00 73.62 94 ARG A O 1
ATOM 803 N N . LEU A 1 95 ? -26.898 29.330 25.455 1.00 81.06 95 LEU A N 1
ATOM 804 C CA . LEU A 1 95 ? -27.549 29.427 24.145 1.00 81.06 95 LEU A CA 1
ATOM 805 C C . LEU A 1 95 ? -26.916 30.542 23.292 1.00 81.06 95 LEU A C 1
ATOM 807 O O . LEU A 1 95 ? -27.063 30.539 22.074 1.00 81.06 95 LEU A O 1
ATOM 811 N N . TRP A 1 96 ? -26.243 31.495 23.944 1.00 74.56 96 TRP A N 1
ATOM 812 C CA . TRP A 1 96 ? -25.625 32.665 23.323 1.00 74.56 96 TRP A CA 1
ATOM 813 C C . TRP A 1 96 ? -24.116 32.495 23.042 1.00 74.56 96 TRP A C 1
ATOM 815 O O . TRP A 1 96 ? -23.573 33.232 22.222 1.00 74.56 96 TRP A O 1
ATOM 825 N N . CYS A 1 97 ? -23.436 31.546 23.691 1.00 56.00 97 CYS A N 1
ATOM 826 C CA . CYS A 1 97 ? -22.014 31.223 23.515 1.00 56.00 97 CYS A CA 1
ATOM 827 C C . CYS A 1 97 ? -21.840 29.703 23.554 1.00 56.00 97 CYS A C 1
ATOM 829 O O . CYS A 1 97 ? -21.134 29.162 22.677 1.00 56.00 97 CYS A O 1
#